Protein AF-A0A939JP64-F1 (afdb_monomer_lite)

Organism: NCBI:txid163361

Sequence (101 aa):
DDEWKQRVKDSIPELPDERRKRYIEELGLPAYDAKVLTLTKEMSDFFEAAVEKGADAKLASNWLMGEVSAYLNAQQKELADVELTPEGLAGLVKLIEKGTI

Radius of gyration: 15.61 Å; chains: 1; bounding box: 29×26×50 Å

Foldseek 3Di:
DVVVVVVVVVPDPQALVNQLVCCCPVLVDDSVLSNVCSPDPVSVVLLVLLVVLPARSHLLSCCCVPVVVVVCVVVVHDPVRDPDHSNNSNVVRVCVVVVVD

Structure (mmCIF, N/CA/C/O backbone):
data_AF-A0A939JP64-F1
#
_entry.id   AF-A0A939JP64-F1
#
loop_
_atom_site.group_PDB
_atom_site.id
_atom_site.type_symbol
_atom_site.label_atom_id
_atom_site.label_alt_id
_atom_site.label_comp_id
_atom_site.label_asym_id
_atom_site.label_entity_id
_atom_site.label_seq_id
_atom_site.pdbx_PDB_ins_code
_atom_site.Cartn_x
_atom_site.Cartn_y
_atom_site.Cartn_z
_atom_site.occupancy
_atom_site.B_iso_or_equiv
_atom_site.auth_seq_id
_atom_site.auth_comp_id
_atom_site.auth_asym_id
_atom_site.auth_atom_id
_atom_site.pdbx_PDB_model_num
ATOM 1 N N . ASP A 1 1 ? 11.934 -15.231 -35.485 1.00 60.03 1 ASP A N 1
ATOM 2 C CA . ASP A 1 1 ? 11.892 -15.285 -34.006 1.00 60.03 1 ASP A CA 1
ATOM 3 C C . ASP A 1 1 ? 11.407 -13.989 -33.361 1.00 60.03 1 ASP A C 1
ATOM 5 O O . ASP A 1 1 ? 12.076 -13.431 -32.494 1.00 60.03 1 ASP A O 1
ATOM 9 N N . ASP A 1 2 ? 10.212 -13.531 -33.738 1.00 70.19 2 ASP A N 1
ATOM 10 C CA . ASP A 1 2 ? 9.542 -12.397 -33.082 1.00 70.19 2 ASP A CA 1
ATOM 11 C C . ASP A 1 2 ? 8.447 -12.866 -32.112 1.00 70.19 2 ASP A C 1
ATOM 13 O O . ASP A 1 2 ? 8.269 -12.262 -31.060 1.00 70.19 2 ASP A O 1
ATOM 17 N N . GLU A 1 3 ? 7.823 -14.024 -32.363 1.00 72.12 3 GLU A N 1
ATOM 18 C CA . GLU A 1 3 ? 6.845 -14.632 -31.445 1.00 72.12 3 GLU A CA 1
ATOM 19 C C . GLU A 1 3 ? 7.438 -14.971 -30.068 1.00 72.12 3 GLU A C 1
ATOM 21 O O . GLU A 1 3 ? 6.780 -14.801 -29.045 1.00 72.12 3 GLU A O 1
ATOM 26 N N . TRP A 1 4 ? 8.701 -15.411 -30.000 1.00 75.94 4 TRP A N 1
ATOM 27 C CA . TRP A 1 4 ? 9.364 -15.661 -28.714 1.00 75.94 4 TRP A CA 1
ATOM 28 C C . TRP A 1 4 ? 9.618 -14.359 -27.941 1.00 75.94 4 TRP A C 1
ATOM 30 O O . TRP A 1 4 ? 9.387 -14.319 -26.735 1.00 75.94 4 TRP A O 1
ATOM 40 N N . LYS A 1 5 ? 10.002 -13.275 -28.630 1.00 72.56 5 LYS A N 1
ATOM 41 C CA . LYS A 1 5 ? 10.195 -11.952 -28.012 1.00 72.56 5 LYS A CA 1
ATOM 42 C C . LYS A 1 5 ? 8.876 -11.361 -27.516 1.00 72.56 5 LYS A C 1
ATOM 44 O O . LYS A 1 5 ? 8.865 -10.740 -26.458 1.00 72.56 5 LYS A O 1
ATOM 49 N N . GLN A 1 6 ? 7.787 -11.569 -28.258 1.00 74.00 6 GLN A N 1
ATOM 50 C CA . GLN A 1 6 ? 6.454 -11.111 -27.876 1.00 74.00 6 GLN A CA 1
ATOM 51 C C . GLN A 1 6 ? 5.982 -11.817 -26.597 1.00 74.00 6 GLN A C 1
ATOM 53 O O . GLN A 1 6 ? 5.678 -11.150 -25.619 1.00 74.00 6 GLN A O 1
ATOM 58 N N . ARG A 1 7 ? 6.078 -13.154 -26.538 1.00 75.50 7 ARG A N 1
ATOM 59 C CA . ARG A 1 7 ? 5.704 -13.928 -25.338 1.00 75.50 7 ARG A CA 1
ATOM 60 C C . ARG A 1 7 ? 6.501 -13.546 -24.092 1.00 75.50 7 ARG A C 1
ATOM 62 O O . ARG A 1 7 ? 5.949 -13.536 -23.000 1.00 75.50 7 ARG A O 1
ATOM 69 N N . VAL A 1 8 ? 7.795 -13.251 -24.241 1.00 74.38 8 VAL A N 1
ATOM 70 C CA . VAL A 1 8 ? 8.622 -12.795 -23.113 1.00 74.38 8 VAL A CA 1
ATOM 71 C C . VAL A 1 8 ? 8.162 -11.418 -22.640 1.00 74.38 8 VAL A C 1
ATOM 73 O O . VAL A 1 8 ? 8.022 -11.225 -21.438 1.00 74.38 8 VAL A O 1
ATOM 76 N N . LYS A 1 9 ? 7.858 -10.484 -23.552 1.00 68.75 9 LYS A N 1
ATOM 77 C CA . LYS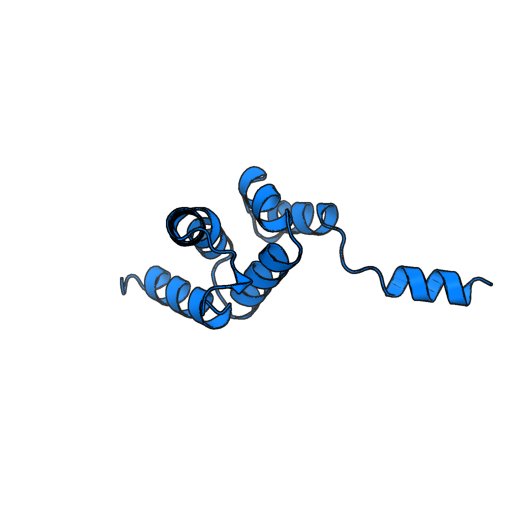 A 1 9 ? 7.304 -9.172 -23.182 1.00 68.75 9 LYS A CA 1
ATOM 78 C C . LYS A 1 9 ? 5.952 -9.285 -22.481 1.00 68.75 9 LYS A C 1
ATOM 80 O O . LYS A 1 9 ? 5.771 -8.646 -21.456 1.00 68.75 9 LYS A O 1
ATOM 85 N N . ASP A 1 10 ? 5.063 -10.141 -22.977 1.00 74.19 10 ASP A N 1
ATOM 86 C CA . ASP A 1 10 ? 3.733 -10.351 -22.392 1.00 74.19 10 ASP A CA 1
ATOM 87 C C . ASP A 1 10 ? 3.796 -11.042 -21.015 1.00 74.19 10 ASP A C 1
ATOM 89 O O . ASP A 1 10 ? 2.841 -10.992 -20.246 1.00 74.19 10 ASP A O 1
ATOM 93 N N . SER A 1 11 ? 4.924 -11.685 -20.686 1.00 72.88 11 SER A N 1
ATOM 94 C CA . SER A 1 11 ? 5.157 -12.307 -19.375 1.00 72.88 11 SER A CA 1
ATOM 95 C C . SER A 1 11 ? 5.737 -11.359 -18.323 1.00 72.88 11 SER A C 1
ATOM 97 O O . SER A 1 11 ? 5.840 -11.749 -17.160 1.00 72.88 11 SER A O 1
ATOM 99 N N . ILE A 1 12 ? 6.143 -10.143 -18.713 1.00 72.69 12 ILE A N 1
ATOM 100 C CA . ILE A 1 12 ? 6.682 -9.148 -17.784 1.00 72.69 12 ILE A CA 1
ATOM 101 C C . ILE A 1 12 ? 5.491 -8.460 -17.104 1.00 72.69 12 ILE A C 1
ATOM 103 O O . ILE A 1 12 ? 4.734 -7.764 -17.781 1.00 72.69 12 ILE A O 1
ATOM 107 N N . PRO A 1 13 ? 5.289 -8.657 -15.787 1.00 76.25 13 PRO A N 1
ATOM 108 C CA . PRO A 1 13 ? 4.282 -7.906 -15.051 1.00 76.25 13 PRO A CA 1
ATOM 109 C C . PRO A 1 13 ? 4.644 -6.417 -15.042 1.00 76.25 13 PRO A C 1
ATOM 111 O O . PRO A 1 13 ? 5.794 -6.055 -15.290 1.00 76.25 13 PRO A O 1
ATOM 114 N N . GLU A 1 14 ? 3.667 -5.569 -14.715 1.00 83.31 14 GLU A N 1
ATOM 115 C CA . GLU A 1 14 ? 3.871 -4.123 -14.568 1.00 83.31 14 GLU A CA 1
ATOM 116 C C . GLU A 1 14 ? 5.137 -3.825 -13.750 1.00 83.31 14 GLU A C 1
ATOM 118 O O . GLU A 1 14 ? 5.337 -4.376 -12.659 1.00 83.31 14 GLU A O 1
ATOM 123 N N . LEU A 1 15 ? 6.017 -2.983 -14.296 1.00 87.62 15 LEU A N 1
ATOM 124 C CA . LEU A 1 15 ? 7.298 -2.698 -13.662 1.00 87.62 15 LEU A CA 1
ATOM 125 C C . LEU A 1 15 ? 7.097 -1.854 -12.392 1.00 87.62 15 LEU A C 1
ATOM 127 O O . LEU A 1 15 ? 6.157 -1.059 -12.319 1.00 87.62 15 LEU A O 1
ATOM 131 N N . PRO A 1 16 ? 8.011 -1.930 -11.404 1.00 87.69 16 PRO A N 1
ATOM 132 C CA . PRO A 1 16 ? 7.886 -1.159 -10.166 1.00 87.69 16 PRO A CA 1
ATOM 133 C C . PRO A 1 16 ? 7.721 0.351 -10.385 1.00 87.69 16 PRO A C 1
ATOM 135 O O . PRO A 1 16 ? 6.978 1.005 -9.659 1.00 87.69 16 PRO A O 1
ATOM 138 N N . ASP A 1 17 ? 8.385 0.915 -11.397 1.00 90.44 17 ASP A N 1
ATOM 139 C CA . ASP A 1 17 ? 8.277 2.342 -11.714 1.00 90.44 17 ASP A CA 1
ATOM 140 C C . ASP A 1 17 ? 6.937 2.715 -12.358 1.00 90.44 17 ASP A C 1
ATOM 142 O O . ASP A 1 17 ? 6.424 3.805 -12.098 1.00 90.44 17 ASP A O 1
ATOM 146 N N . GLU A 1 18 ? 6.347 1.810 -13.142 1.00 93.62 18 GLU A N 1
ATOM 147 C CA . GLU A 1 18 ? 5.006 1.982 -13.710 1.00 93.62 18 GLU A CA 1
ATOM 148 C C . GLU A 1 18 ? 3.958 1.944 -12.595 1.00 93.62 18 GLU A C 1
ATOM 150 O O . GLU A 1 18 ? 3.178 2.890 -12.463 1.00 93.62 18 GLU A O 1
ATOM 155 N N . ARG A 1 19 ? 4.052 0.954 -11.694 1.00 94.56 19 ARG A N 1
ATOM 156 C CA . ARG A 1 19 ? 3.211 0.875 -10.490 1.00 94.56 19 ARG A CA 1
ATOM 157 C C . ARG A 1 19 ? 3.317 2.130 -9.639 1.00 94.56 19 ARG A C 1
ATOM 159 O O . ARG A 1 19 ? 2.312 2.722 -9.262 1.00 94.56 19 ARG A O 1
ATOM 166 N N . ARG A 1 20 ? 4.543 2.586 -9.367 1.00 95.56 20 ARG A N 1
ATOM 167 C CA . ARG A 1 20 ? 4.799 3.789 -8.562 1.00 95.56 20 ARG A CA 1
ATOM 168 C C . ARG A 1 20 ? 4.128 5.013 -9.177 1.00 95.56 20 ARG A C 1
ATOM 170 O O . ARG A 1 20 ? 3.532 5.809 -8.456 1.00 95.56 20 ARG A O 1
ATOM 177 N N . LYS A 1 21 ? 4.222 5.163 -10.501 1.00 96.75 21 LYS A N 1
ATOM 178 C CA . LYS A 1 21 ? 3.577 6.254 -11.232 1.00 96.75 21 LYS A CA 1
ATOM 179 C C . LYS A 1 21 ? 2.055 6.166 -11.114 1.00 96.75 21 LYS A C 1
ATOM 181 O O . LYS A 1 21 ? 1.435 7.154 -10.729 1.00 96.75 21 LYS A O 1
ATOM 186 N N . ARG A 1 22 ? 1.475 4.984 -11.338 1.00 97.12 22 ARG A N 1
ATOM 187 C CA . ARG A 1 22 ? 0.037 4.732 -11.173 1.00 97.12 22 ARG A CA 1
ATOM 188 C C . ARG A 1 22 ? -0.450 5.041 -9.756 1.00 97.12 22 ARG A C 1
ATOM 190 O O . ARG A 1 22 ? -1.472 5.694 -9.585 1.00 97.12 22 ARG A O 1
ATOM 197 N N . TYR A 1 23 ? 0.299 4.651 -8.730 1.00 97.31 23 TYR A N 1
ATOM 198 C CA . TYR A 1 23 ? -0.061 4.922 -7.335 1.00 97.31 23 TYR A CA 1
ATOM 199 C C . TYR A 1 23 ? -0.134 6.425 -7.032 1.00 97.31 23 TYR A C 1
ATOM 201 O O . TYR A 1 23 ? -0.966 6.864 -6.243 1.00 97.31 23 TYR A O 1
ATOM 209 N N . ILE A 1 24 ? 0.719 7.231 -7.662 1.00 97.62 24 ILE A N 1
ATOM 210 C CA . ILE A 1 24 ? 0.699 8.687 -7.493 1.00 97.62 24 ILE A CA 1
ATOM 211 C C . ILE A 1 24 ? -0.438 9.305 -8.312 1.00 97.62 24 ILE A C 1
ATOM 213 O O . ILE A 1 24 ? -1.208 10.106 -7.789 1.00 97.62 24 ILE A O 1
ATOM 217 N N . GLU A 1 25 ? -0.533 8.954 -9.595 1.00 97.38 25 GLU A N 1
ATOM 218 C CA . GLU A 1 25 ? -1.427 9.620 -10.549 1.00 97.38 25 GLU A CA 1
ATOM 219 C C . GLU A 1 25 ? -2.886 9.172 -10.411 1.00 97.38 25 GLU A C 1
ATOM 221 O O . GLU A 1 25 ? -3.786 10.008 -10.461 1.00 97.38 25 GLU A O 1
ATOM 226 N N . GLU A 1 26 ? -3.124 7.875 -10.214 1.00 96.50 26 GLU A N 1
ATOM 227 C CA . GLU A 1 26 ? -4.470 7.296 -10.154 1.00 96.50 26 GLU A CA 1
ATOM 228 C C . GLU A 1 26 ? -4.973 7.143 -8.717 1.00 96.50 26 GLU A C 1
ATOM 230 O O . GLU A 1 26 ? -6.147 7.393 -8.451 1.00 96.50 26 GLU A O 1
ATOM 235 N N . LEU A 1 27 ? -4.095 6.764 -7.779 1.00 96.19 27 LEU A N 1
ATOM 236 C CA . LEU A 1 27 ? -4.475 6.549 -6.374 1.00 96.19 27 LEU A CA 1
ATOM 237 C C . LEU A 1 27 ? -4.203 7.766 -5.476 1.00 96.19 27 LEU A C 1
ATOM 239 O O . LEU A 1 27 ? -4.572 7.761 -4.301 1.00 96.19 27 LEU A O 1
ATOM 243 N N . GLY A 1 28 ? -3.569 8.817 -6.008 1.00 96.19 28 GLY A N 1
ATOM 244 C CA . GLY A 1 28 ? -3.311 10.060 -5.279 1.00 96.19 28 GLY A CA 1
ATOM 245 C C . GLY A 1 28 ? -2.340 9.910 -4.104 1.00 96.19 28 GLY A C 1
ATOM 246 O O . GLY A 1 28 ? -2.374 10.728 -3.177 1.00 96.19 28 GLY A O 1
ATOM 247 N N . LEU A 1 29 ? -1.499 8.869 -4.101 1.00 97.31 29 LEU A N 1
ATOM 248 C CA . LEU A 1 29 ? -0.542 8.644 -3.023 1.00 97.31 29 LEU A CA 1
ATOM 249 C C . LEU A 1 29 ? 0.632 9.632 -3.091 1.00 97.31 29 LEU A C 1
ATOM 251 O O . LEU A 1 29 ? 1.104 9.976 -4.180 1.00 97.31 29 LEU A O 1
ATOM 255 N N . PRO A 1 30 ? 1.178 10.057 -1.937 1.00 96.38 30 PRO A N 1
ATOM 256 C CA . PRO A 1 30 ? 2.449 10.764 -1.901 1.00 96.38 30 PRO A CA 1
ATOM 257 C C . PRO A 1 30 ? 3.555 9.958 -2.596 1.00 96.38 30 PRO A C 1
ATOM 259 O O . PRO A 1 30 ? 3.631 8.737 -2.470 1.00 96.38 30 PRO A O 1
ATOM 262 N N . ALA A 1 31 ? 4.477 10.646 -3.273 1.00 95.19 31 ALA A N 1
ATOM 263 C CA . ALA A 1 31 ? 5.573 9.984 -3.986 1.00 95.19 31 ALA A CA 1
ATOM 264 C C . ALA A 1 31 ? 6.460 9.116 -3.074 1.00 95.19 31 ALA A C 1
ATOM 266 O O . ALA A 1 31 ? 7.037 8.129 -3.530 1.00 95.19 31 ALA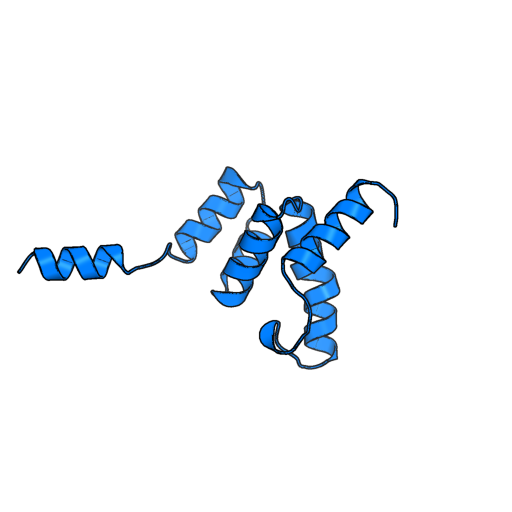 A O 1
ATOM 267 N N . TYR A 1 32 ? 6.573 9.478 -1.792 1.00 93.81 32 TYR A N 1
ATOM 268 C CA . TYR A 1 32 ? 7.286 8.685 -0.795 1.00 93.81 32 TYR A CA 1
ATOM 269 C C . TYR A 1 32 ? 6.576 7.354 -0.524 1.00 93.81 32 TYR A C 1
ATOM 271 O O . TYR A 1 32 ? 7.185 6.300 -0.687 1.00 93.81 32 TYR A O 1
ATOM 279 N N . ASP A 1 33 ? 5.287 7.401 -0.199 1.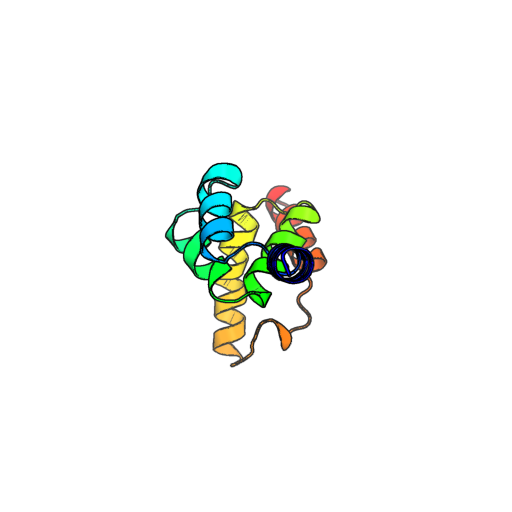00 94.69 33 ASP A N 1
ATOM 280 C CA . ASP A 1 33 ? 4.440 6.233 0.049 1.00 94.69 33 ASP A CA 1
ATOM 281 C C . ASP A 1 33 ? 4.429 5.288 -1.150 1.00 94.69 33 ASP A C 1
ATOM 283 O O . ASP A 1 33 ? 4.768 4.111 -1.027 1.00 94.69 33 ASP A O 1
ATOM 287 N N . ALA A 1 34 ? 4.150 5.829 -2.340 1.00 96.00 34 ALA A N 1
ATOM 288 C CA . ALA A 1 34 ? 4.178 5.068 -3.580 1.00 96.00 34 ALA A CA 1
ATOM 289 C C . ALA A 1 34 ? 5.543 4.411 -3.802 1.00 96.00 34 ALA A C 1
ATOM 291 O O . ALA A 1 34 ? 5.621 3.281 -4.283 1.00 96.00 34 ALA A O 1
ATOM 292 N N . LYS A 1 35 ? 6.635 5.092 -3.427 1.00 94.56 35 LYS A N 1
ATOM 293 C CA . LYS A 1 35 ? 7.978 4.528 -3.526 1.00 94.56 35 LYS A CA 1
ATOM 294 C C . LYS A 1 35 ? 8.201 3.368 -2.571 1.00 94.56 35 LYS A C 1
ATOM 296 O O . LYS A 1 35 ? 8.840 2.411 -2.996 1.00 94.56 35 LYS A O 1
ATOM 301 N N . VAL A 1 36 ? 7.732 3.457 -1.330 1.00 91.88 36 VAL A N 1
ATOM 302 C CA . VAL A 1 36 ? 7.937 2.392 -0.345 1.00 91.88 36 VAL A CA 1
ATOM 303 C C . VAL A 1 36 ? 7.062 1.180 -0.655 1.00 91.88 36 VAL A C 1
ATOM 305 O O . VAL A 1 36 ? 7.573 0.063 -0.685 1.00 91.88 36 VAL A O 1
ATOM 308 N N . LEU A 1 37 ? 5.788 1.393 -0.995 1.00 94.06 37 LEU A N 1
ATOM 309 C CA . LEU A 1 37 ? 4.860 0.316 -1.357 1.00 94.06 37 LEU A CA 1
ATOM 310 C C . LEU A 1 37 ? 5.300 -0.475 -2.600 1.00 94.06 37 LEU A C 1
ATOM 312 O O . LEU A 1 37 ? 4.891 -1.617 -2.770 1.00 94.06 37 LEU A O 1
ATOM 316 N N . THR A 1 38 ? 6.146 0.109 -3.453 1.00 94.25 38 THR A N 1
ATOM 317 C CA . THR A 1 38 ? 6.687 -0.529 -4.667 1.00 94.25 38 THR A CA 1
ATOM 318 C C . THR A 1 38 ? 8.133 -1.016 -4.519 1.00 94.25 38 THR A C 1
ATOM 320 O O . THR A 1 38 ? 8.767 -1.354 -5.518 1.00 94.25 38 THR A O 1
ATOM 323 N N . LEU A 1 39 ? 8.687 -1.065 -3.297 1.00 89.75 39 LEU A N 1
ATOM 324 C CA . LEU A 1 39 ? 10.040 -1.600 -3.065 1.00 89.75 39 LEU A CA 1
ATOM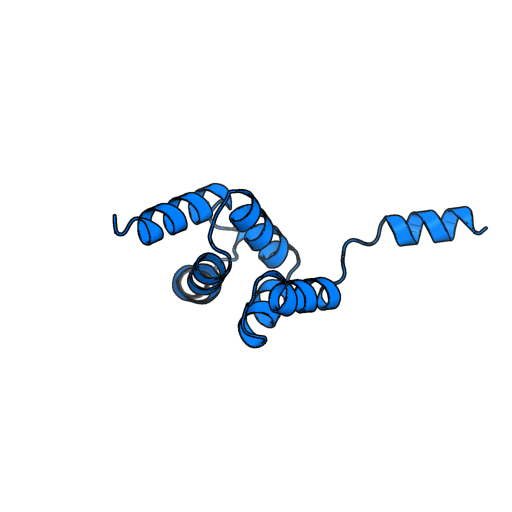 325 C C . LEU A 1 39 ? 10.132 -3.109 -3.295 1.00 89.75 39 LEU A C 1
ATOM 327 O O . LEU A 1 39 ? 11.158 -3.588 -3.774 1.00 89.75 39 LEU A O 1
ATOM 331 N N . THR A 1 40 ? 9.079 -3.846 -2.948 1.00 88.50 40 THR A N 1
ATOM 332 C CA . THR A 1 40 ? 8.987 -5.291 -3.158 1.00 88.50 40 THR A CA 1
ATOM 333 C C . THR A 1 40 ? 7.687 -5.621 -3.873 1.00 88.50 40 THR A C 1
ATOM 335 O O . THR A 1 40 ? 6.679 -4.919 -3.732 1.00 88.50 40 THR A O 1
ATOM 338 N N . LYS A 1 41 ? 7.705 -6.691 -4.671 1.00 88.50 41 LYS A N 1
ATOM 339 C CA . LYS A 1 41 ? 6.517 -7.136 -5.405 1.00 88.50 41 LYS A CA 1
ATOM 340 C C . LYS A 1 41 ? 5.424 -7.566 -4.431 1.00 88.50 41 LYS A C 1
ATOM 342 O O . LYS A 1 41 ? 4.262 -7.257 -4.642 1.00 88.50 41 LYS A O 1
ATOM 347 N N . GLU A 1 42 ? 5.817 -8.225 -3.350 1.00 89.25 42 GLU A N 1
ATOM 348 C CA . GLU A 1 42 ? 4.947 -8.745 -2.306 1.00 89.25 42 GLU A CA 1
ATOM 349 C C . GLU A 1 42 ? 4.175 -7.619 -1.609 1.00 89.25 42 GLU A C 1
ATOM 351 O O . GLU A 1 42 ? 2.959 -7.713 -1.479 1.00 89.25 42 GLU A O 1
ATOM 356 N N . MET A 1 43 ? 4.851 -6.528 -1.222 1.00 91.12 43 MET A N 1
ATOM 357 C CA . MET A 1 43 ? 4.196 -5.364 -0.609 1.00 91.12 43 MET A CA 1
ATOM 358 C C . MET A 1 43 ? 3.234 -4.686 -1.590 1.00 91.12 43 MET A C 1
ATOM 360 O O . MET A 1 43 ? 2.109 -4.338 -1.234 1.00 91.12 43 MET A O 1
ATOM 364 N N . SER A 1 44 ? 3.672 -4.531 -2.839 1.00 93.81 44 SER A N 1
ATOM 365 C CA . SER A 1 44 ? 2.883 -3.898 -3.891 1.00 93.81 44 SER A CA 1
ATOM 366 C C . SER A 1 44 ? 1.619 -4.702 -4.201 1.00 93.81 44 SER A C 1
ATOM 368 O O . SER A 1 44 ? 0.532 -4.134 -4.206 1.00 93.81 44 SER A O 1
ATOM 370 N N . ASP A 1 45 ? 1.746 -6.018 -4.382 1.00 94.00 45 ASP A N 1
ATOM 371 C CA . ASP A 1 45 ? 0.618 -6.917 -4.636 1.00 94.00 45 ASP A CA 1
ATOM 372 C C . ASP A 1 45 ? -0.339 -6.972 -3.438 1.00 94.00 45 ASP A C 1
ATOM 374 O O . ASP A 1 45 ? -1.554 -6.985 -3.619 1.00 94.00 45 ASP A O 1
ATOM 378 N N . PHE A 1 46 ? 0.190 -6.971 -2.209 1.00 95.31 46 PHE A N 1
ATOM 379 C CA . PHE A 1 46 ? -0.624 -6.951 -0.996 1.00 95.31 46 PHE A CA 1
ATOM 380 C C . PHE A 1 46 ? -1.472 -5.678 -0.902 1.00 95.31 46 PHE A C 1
ATOM 382 O O . PHE A 1 46 ? -2.672 -5.742 -0.622 1.00 95.31 46 PHE A O 1
ATOM 389 N N . PHE A 1 47 ? -0.852 -4.521 -1.144 1.00 96.50 47 PHE A N 1
ATOM 390 C CA . PHE A 1 47 ? -1.534 -3.232 -1.148 1.00 96.50 47 PHE A CA 1
ATOM 391 C C . PHE A 1 47 ? -2.630 -3.178 -2.218 1.00 96.50 47 PHE A C 1
ATOM 393 O O . PHE A 1 47 ? -3.767 -2.829 -1.899 1.00 96.50 47 PHE A O 1
ATOM 400 N N . GLU A 1 48 ? -2.323 -3.567 -3.458 1.00 96.31 48 GLU A N 1
ATOM 401 C CA . GLU A 1 48 ? -3.314 -3.582 -4.541 1.00 96.31 48 GLU A CA 1
ATOM 402 C C . GLU A 1 48 ? -4.473 -4.518 -4.225 1.00 96.31 48 GLU A C 1
ATOM 404 O O . GLU A 1 48 ? -5.627 -4.112 -4.342 1.00 96.31 48 GLU A O 1
ATOM 409 N N . ALA A 1 49 ? -4.188 -5.720 -3.719 1.00 97.00 49 ALA A N 1
ATOM 410 C CA . ALA A 1 49 ? -5.225 -6.652 -3.305 1.00 97.00 49 ALA A CA 1
ATOM 411 C C . ALA A 1 49 ? -6.123 -6.054 -2.209 1.00 97.00 49 ALA A C 1
ATOM 413 O O . ALA A 1 49 ? -7.337 -6.232 -2.249 1.00 97.00 49 ALA A O 1
ATOM 414 N N . ALA A 1 50 ? -5.579 -5.306 -1.244 1.00 97.31 50 ALA A N 1
ATOM 415 C CA . ALA A 1 50 ? -6.396 -4.655 -0.219 1.00 97.31 50 ALA A CA 1
ATOM 416 C C . ALA A 1 50 ? -7.304 -3.565 -0.823 1.00 97.31 50 ALA A C 1
ATOM 418 O O . ALA A 1 50 ? -8.493 -3.489 -0.491 1.00 97.31 50 ALA A O 1
ATOM 419 N N . VAL A 1 51 ? -6.775 -2.760 -1.750 1.00 97.06 51 VAL A N 1
ATOM 420 C CA . VAL A 1 51 ? -7.537 -1.727 -2.472 1.00 97.06 51 VAL A CA 1
ATOM 421 C C . VAL A 1 51 ? -8.636 -2.351 -3.338 1.00 97.06 51 VAL A C 1
ATOM 423 O O . VAL A 1 51 ? -9.779 -1.900 -3.287 1.00 97.06 51 VAL A O 1
ATOM 426 N N . GLU A 1 52 ? -8.358 -3.447 -4.048 1.00 96.75 52 GLU A N 1
ATOM 427 C CA . GLU A 1 52 ? -9.352 -4.202 -4.828 1.00 96.75 52 GLU A CA 1
ATOM 428 C C . GLU A 1 52 ? -10.494 -4.751 -3.961 1.00 96.75 52 GLU A C 1
ATOM 430 O O . GLU A 1 52 ? -11.646 -4.825 -4.395 1.00 96.75 52 GLU A O 1
ATOM 435 N N . LYS A 1 53 ? -10.211 -5.100 -2.700 1.00 96.75 53 LYS A N 1
ATOM 436 C CA . LYS A 1 53 ? -11.236 -5.510 -1.722 1.00 96.75 53 LYS A CA 1
ATOM 437 C C . LYS A 1 53 ? -12.010 -4.321 -1.146 1.00 96.75 53 LYS A C 1
ATOM 439 O O . LYS A 1 53 ? -12.913 -4.518 -0.325 1.00 96.75 53 LYS A O 1
ATOM 444 N N . GLY A 1 54 ? -11.720 -3.103 -1.594 1.00 94.81 54 GLY A N 1
ATOM 445 C CA . GLY A 1 54 ? -12.426 -1.870 -1.267 1.00 94.81 54 GLY A CA 1
ATOM 446 C C . GLY A 1 54 ? -11.860 -1.126 -0.064 1.00 94.81 54 GLY A C 1
ATOM 447 O O . GLY A 1 54 ? -12.631 -0.463 0.623 1.00 94.81 54 GLY A O 1
ATOM 448 N N . ALA A 1 55 ? -10.573 -1.289 0.247 1.00 96.69 55 ALA A N 1
ATOM 449 C CA . ALA A 1 55 ? -9.882 -0.369 1.144 1.00 96.69 55 ALA A CA 1
ATOM 450 C C . ALA A 1 55 ? -9.658 0.976 0.437 1.00 96.69 55 ALA A C 1
ATOM 452 O O . ALA A 1 55 ? -9.282 0.991 -0.736 1.00 96.69 55 ALA A O 1
ATOM 453 N N . ASP A 1 56 ? -9.812 2.097 1.142 1.00 96.00 56 ASP A N 1
ATOM 454 C CA . ASP A 1 56 ? -9.284 3.368 0.645 1.00 96.00 56 ASP A CA 1
ATOM 455 C C . ASP A 1 56 ? -7.759 3.293 0.515 1.00 96.00 56 ASP A C 1
ATOM 457 O O . ASP A 1 56 ? -7.054 2.887 1.443 1.00 96.00 56 ASP A O 1
ATOM 461 N N . ALA A 1 57 ? -7.251 3.690 -0.652 1.00 96.50 57 ALA A N 1
ATOM 462 C CA . ALA A 1 57 ? -5.839 3.574 -0.995 1.00 96.50 57 ALA A CA 1
ATOM 463 C C . ALA A 1 57 ? -4.945 4.380 -0.046 1.00 96.50 57 ALA A C 1
ATOM 465 O O . ALA A 1 57 ? -3.870 3.921 0.341 1.00 96.50 57 ALA A O 1
ATOM 466 N N . LYS A 1 58 ? -5.386 5.569 0.373 1.00 95.31 58 LYS A N 1
ATOM 467 C CA . LYS A 1 58 ? -4.594 6.437 1.244 1.00 95.31 58 LYS A CA 1
ATOM 468 C C . LYS A 1 58 ? -4.538 5.893 2.668 1.00 95.31 58 LYS A C 1
ATOM 470 O O . LYS A 1 58 ? -3.467 5.867 3.269 1.00 95.31 58 LYS A O 1
ATOM 475 N N . LEU A 1 59 ? -5.663 5.431 3.204 1.00 95.50 59 LEU A N 1
ATOM 476 C CA . LEU A 1 59 ? -5.719 4.798 4.518 1.00 95.50 59 LEU A CA 1
ATOM 477 C C . LEU A 1 59 ? -4.950 3.477 4.537 1.00 95.50 59 LEU A C 1
ATOM 479 O O . LEU A 1 59 ? -4.175 3.256 5.463 1.00 95.50 59 LEU A O 1
ATOM 483 N N . ALA A 1 60 ? -5.096 2.639 3.510 1.00 96.75 60 ALA A N 1
ATOM 484 C CA . ALA A 1 60 ? -4.323 1.407 3.387 1.00 96.75 60 ALA A CA 1
ATOM 485 C C . ALA A 1 60 ? -2.811 1.687 3.327 1.00 96.75 60 ALA A C 1
ATOM 487 O O . ALA A 1 60 ? -2.050 1.035 4.041 1.00 96.75 60 ALA A O 1
ATOM 488 N N . SER A 1 61 ? -2.382 2.693 2.549 1.00 96.62 61 SER A N 1
ATOM 489 C CA . SER A 1 61 ? -0.984 3.151 2.506 1.00 96.62 61 SER A CA 1
ATOM 490 C C . SER A 1 61 ? -0.487 3.555 3.893 1.00 96.62 61 SER A C 1
ATOM 492 O O . SER A 1 61 ? 0.524 3.037 4.363 1.00 96.62 61 SER A O 1
ATOM 494 N N . ASN A 1 62 ? -1.231 4.419 4.590 1.00 94.62 62 ASN A N 1
ATOM 495 C CA . ASN A 1 62 ? -0.856 4.892 5.922 1.00 94.62 62 ASN A CA 1
ATOM 496 C C . ASN A 1 62 ? -0.699 3.740 6.923 1.00 94.62 62 ASN A C 1
ATOM 498 O O . ASN A 1 62 ? 0.291 3.707 7.646 1.00 94.62 62 ASN A O 1
ATOM 502 N N . TRP A 1 63 ? -1.629 2.781 6.926 1.00 94.44 63 TRP A N 1
ATOM 503 C CA . TRP A 1 63 ? -1.581 1.621 7.822 1.00 94.44 63 TRP A CA 1
ATOM 504 C C . TRP A 1 63 ? -0.401 0.696 7.538 1.00 94.44 63 TRP A C 1
ATOM 506 O O . TRP A 1 63 ? 0.263 0.219 8.461 1.00 94.44 63 TRP A O 1
ATOM 516 N N . LEU A 1 64 ? -0.120 0.441 6.257 1.00 93.06 64 LEU A N 1
ATOM 517 C CA . LEU A 1 64 ? 1.030 -0.367 5.859 1.00 93.06 64 LEU A CA 1
ATOM 518 C C . LEU A 1 64 ? 2.342 0.304 6.274 1.00 93.06 64 LEU A C 1
ATOM 520 O O . LEU A 1 64 ? 3.229 -0.344 6.833 1.00 93.06 64 LEU A O 1
ATOM 524 N N . MET A 1 65 ? 2.443 1.611 6.046 1.00 90.94 65 MET A N 1
ATOM 525 C CA . MET A 1 65 ? 3.629 2.417 6.330 1.00 90.94 65 MET A CA 1
ATOM 526 C C . MET A 1 65 ? 3.844 2.701 7.819 1.00 90.94 65 MET A C 1
ATOM 528 O O . MET A 1 65 ? 4.986 2.854 8.253 1.00 90.94 65 MET A O 1
ATOM 532 N N . GLY A 1 66 ? 2.766 2.787 8.593 1.00 91.06 66 GLY A N 1
ATOM 533 C CA . GLY A 1 66 ? 2.782 3.069 10.020 1.00 91.06 66 GLY A CA 1
ATOM 534 C C . GLY A 1 66 ? 2.786 1.790 10.845 1.00 91.06 66 GLY A C 1
ATOM 535 O O . GLY A 1 66 ? 3.835 1.224 11.151 1.00 91.06 66 GLY A O 1
ATOM 536 N N . GLU A 1 67 ? 1.596 1.351 11.233 1.00 91.31 67 GLU A N 1
ATOM 537 C CA . GLU A 1 67 ? 1.364 0.317 12.236 1.00 91.31 67 GLU A CA 1
ATOM 538 C C . GLU A 1 67 ? 1.895 -1.048 11.800 1.00 91.31 67 GLU A C 1
ATOM 540 O O . GLU A 1 67 ? 2.552 -1.727 12.592 1.00 91.31 67 GLU A O 1
ATOM 545 N N . VAL A 1 68 ? 1.655 -1.448 10.546 1.00 90.56 68 VAL A N 1
ATOM 546 C CA . VAL A 1 68 ? 2.112 -2.752 10.040 1.00 90.56 68 VAL A CA 1
ATOM 547 C C . VAL A 1 68 ? 3.633 -2.777 9.968 1.00 90.56 68 VAL A C 1
ATOM 549 O O . VAL A 1 68 ? 4.251 -3.674 10.537 1.00 90.56 68 VAL A O 1
ATOM 552 N N . SER A 1 69 ? 4.255 -1.767 9.353 1.00 89.75 69 SER A N 1
ATOM 553 C CA . SER A 1 69 ? 5.718 -1.658 9.300 1.00 89.75 69 SER A CA 1
ATOM 554 C C . SER A 1 69 ? 6.344 -1.609 10.698 1.00 89.75 69 SER A C 1
ATOM 556 O O . SER A 1 69 ? 7.352 -2.269 10.948 1.00 89.75 69 SER A O 1
ATOM 558 N N . ALA A 1 70 ? 5.748 -0.876 11.643 1.00 92.19 70 ALA A N 1
ATOM 559 C CA . ALA A 1 70 ? 6.223 -0.827 13.024 1.00 92.19 70 ALA A CA 1
ATOM 560 C C . ALA A 1 70 ? 6.135 -2.197 13.716 1.00 92.19 70 ALA A C 1
ATOM 562 O O . ALA A 1 70 ? 7.086 -2.608 14.384 1.00 92.19 70 ALA A O 1
ATOM 563 N N . TYR A 1 71 ? 5.026 -2.919 13.531 1.00 91.75 71 TYR A N 1
ATOM 564 C CA . TYR A 1 71 ? 4.839 -4.263 14.072 1.00 91.75 71 TYR A CA 1
ATOM 565 C C . TYR A 1 71 ? 5.853 -5.256 13.495 1.00 91.75 71 TYR A C 1
ATOM 567 O O . TYR A 1 71 ? 6.530 -5.951 14.254 1.00 91.75 71 TYR A O 1
ATOM 575 N N . LEU A 1 72 ? 5.998 -5.287 12.169 1.00 90.00 72 LEU A N 1
ATOM 576 C CA . LEU A 1 72 ? 6.941 -6.154 11.462 1.00 90.00 72 LEU A CA 1
ATOM 577 C C . LEU A 1 72 ? 8.378 -5.921 11.941 1.00 90.00 72 LEU A C 1
ATOM 579 O O . LEU A 1 72 ? 9.055 -6.864 12.352 1.00 90.00 72 LEU A O 1
ATOM 583 N N . ASN A 1 73 ? 8.799 -4.656 12.022 1.00 90.75 73 ASN A N 1
ATOM 584 C CA . ASN A 1 73 ? 10.119 -4.286 12.531 1.00 90.75 73 ASN A CA 1
ATOM 585 C C . ASN A 1 73 ? 10.320 -4.699 13.997 1.00 90.75 73 ASN A C 1
ATOM 587 O O . ASN A 1 73 ? 11.368 -5.241 14.348 1.00 90.75 73 ASN A O 1
ATOM 591 N N . ALA A 1 74 ? 9.324 -4.474 14.861 1.00 94.44 74 ALA A N 1
ATOM 592 C CA . ALA A 1 74 ? 9.406 -4.830 16.278 1.00 94.44 74 ALA A CA 1
ATOM 593 C C . ALA A 1 74 ? 9.481 -6.347 16.506 1.00 94.44 74 ALA A C 1
ATOM 595 O O . ALA A 1 74 ? 10.099 -6.794 17.470 1.00 94.44 74 ALA A O 1
ATOM 596 N N . GLN A 1 75 ? 8.843 -7.131 15.636 1.00 93.12 75 GLN A N 1
ATOM 597 C CA . GLN A 1 75 ? 8.847 -8.593 15.698 1.00 93.12 75 GLN A CA 1
ATOM 598 C C . GLN A 1 75 ? 9.954 -9.236 14.850 1.00 93.12 75 GLN A C 1
ATOM 600 O O . GLN A 1 75 ? 10.091 -10.455 14.896 1.00 93.12 75 GLN A O 1
ATOM 605 N N . GLN A 1 76 ? 10.738 -8.440 14.108 1.00 92.31 76 GLN A N 1
ATOM 606 C CA . GLN A 1 76 ? 11.716 -8.905 13.114 1.00 92.31 76 GLN A CA 1
ATOM 607 C C . GLN A 1 76 ? 11.109 -9.917 12.131 1.00 92.31 76 GLN A C 1
ATOM 609 O O . GLN A 1 76 ? 11.654 -10.995 11.905 1.00 92.31 76 GLN A O 1
ATOM 614 N N . LYS A 1 77 ? 9.940 -9.567 11.593 1.00 91.44 77 LYS A N 1
ATOM 615 C CA . LYS A 1 77 ? 9.157 -10.380 10.661 1.00 91.44 77 LYS A CA 1
ATOM 616 C C . LYS A 1 77 ? 8.964 -9.647 9.348 1.00 91.44 77 LYS A C 1
ATOM 618 O O . LYS A 1 77 ? 8.884 -8.423 9.335 1.00 91.44 77 LYS A O 1
ATOM 623 N N . GLU A 1 78 ? 8.794 -10.401 8.276 1.00 87.75 78 GLU A N 1
ATOM 624 C CA . GLU A 1 78 ? 8.329 -9.887 6.994 1.00 87.75 78 GLU A CA 1
ATOM 625 C C . GLU A 1 78 ? 6.805 -10.007 6.880 1.00 87.75 78 GLU A C 1
ATOM 627 O O . GLU A 1 78 ? 6.147 -10.718 7.645 1.00 87.75 78 GLU A O 1
ATOM 632 N N . LEU A 1 79 ? 6.217 -9.332 5.889 1.00 85.88 79 LEU A N 1
ATOM 633 C CA . LEU A 1 79 ? 4.770 -9.387 5.642 1.00 85.88 79 LEU A CA 1
ATOM 634 C C . LEU A 1 79 ? 4.271 -10.820 5.372 1.00 85.88 79 LEU A C 1
ATOM 636 O O . LEU A 1 79 ? 3.137 -11.153 5.698 1.00 85.88 79 LEU A O 1
ATOM 640 N N . ALA A 1 80 ? 5.130 -11.680 4.820 1.00 86.50 80 ALA A N 1
ATOM 641 C CA . ALA A 1 80 ? 4.832 -13.093 4.591 1.00 86.50 80 ALA A CA 1
ATOM 642 C C . ALA A 1 80 ? 4.823 -13.944 5.880 1.00 86.50 80 ALA A C 1
ATOM 644 O O . ALA A 1 80 ? 4.273 -15.043 5.875 1.00 86.50 80 ALA A O 1
ATOM 645 N N . ASP A 1 81 ? 5.407 -13.449 6.977 1.00 88.06 81 ASP A N 1
ATOM 646 C CA . ASP A 1 81 ? 5.523 -14.169 8.256 1.00 88.06 81 ASP A CA 1
ATOM 647 C C . 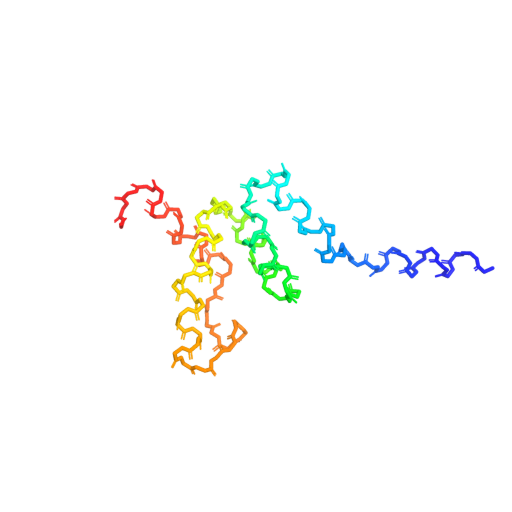ASP A 1 81 ? 4.363 -13.874 9.221 1.00 88.06 81 ASP A C 1
ATOM 649 O O . ASP A 1 81 ? 4.351 -14.336 10.373 1.00 88.06 81 ASP A O 1
ATOM 653 N N . VAL A 1 82 ? 3.405 -13.051 8.792 1.00 88.69 82 VAL A N 1
ATOM 654 C CA . VAL A 1 82 ? 2.243 -12.649 9.585 1.00 88.69 82 VAL A CA 1
ATOM 655 C C . VAL A 1 82 ? 0.951 -13.125 8.936 1.00 88.69 82 VAL A C 1
ATOM 657 O O . VAL A 1 82 ? 0.843 -13.240 7.722 1.00 88.69 82 VAL A O 1
ATOM 660 N N . GLU A 1 83 ? -0.073 -13.360 9.755 1.00 90.38 83 GLU A N 1
ATOM 661 C CA . GLU A 1 83 ? -1.405 -13.784 9.293 1.00 90.38 83 GLU A CA 1
ATOM 662 C C . GLU A 1 83 ? -2.253 -12.615 8.756 1.00 90.38 83 GLU A C 1
ATOM 664 O O . GLU A 1 83 ? -3.468 -12.735 8.589 1.00 90.38 83 GLU A O 1
ATOM 669 N N . LEU A 1 84 ? -1.633 -11.457 8.510 1.00 92.06 84 LEU A N 1
ATOM 670 C CA . LEU A 1 84 ? -2.321 -10.310 7.940 1.00 92.06 84 LEU A CA 1
ATOM 671 C C . LEU A 1 84 ? -2.652 -10.615 6.476 1.00 92.06 84 LEU A C 1
ATOM 673 O O . LEU A 1 84 ? -1.762 -10.864 5.670 1.00 92.06 84 LEU A O 1
ATOM 677 N N . THR A 1 85 ? -3.936 -10.568 6.129 1.00 95.31 85 THR A N 1
ATOM 678 C CA . THR A 1 85 ? -4.416 -10.763 4.756 1.00 95.31 85 THR A CA 1
ATOM 679 C C . THR A 1 85 ? -4.861 -9.437 4.139 1.00 95.31 85 THR A C 1
ATOM 681 O O . THR A 1 85 ? -5.270 -8.530 4.877 1.00 95.31 85 THR A O 1
ATOM 684 N N . PRO A 1 86 ? -4.843 -9.300 2.799 1.00 96.19 86 PRO A N 1
ATOM 685 C CA . PRO A 1 86 ? -5.362 -8.106 2.135 1.00 96.19 86 PRO A CA 1
ATOM 686 C C . PRO A 1 86 ? -6.832 -7.833 2.484 1.00 96.19 86 PRO A C 1
ATOM 688 O O . PRO A 1 86 ? -7.218 -6.691 2.732 1.00 96.19 86 PRO A O 1
ATOM 691 N N . GLU A 1 87 ? -7.652 -8.884 2.591 1.00 96.94 87 GLU A N 1
ATOM 692 C CA . GLU A 1 87 ? -9.040 -8.793 3.053 1.00 96.94 87 GLU A CA 1
ATOM 693 C C . GLU A 1 87 ? -9.146 -8.279 4.490 1.00 96.94 87 GLU A C 1
ATOM 695 O O . GLU A 1 87 ? -10.028 -7.473 4.791 1.00 96.94 87 GLU A O 1
ATOM 700 N N . GLY A 1 88 ? -8.259 -8.742 5.375 1.00 95.44 88 GLY A N 1
ATOM 701 C CA . GLY A 1 88 ? -8.199 -8.303 6.765 1.00 95.44 88 GLY A CA 1
ATOM 702 C C . GLY A 1 88 ? -7.875 -6.816 6.871 1.00 95.44 88 GLY A C 1
ATOM 703 O O . GLY A 1 88 ? -8.585 -6.086 7.565 1.00 95.44 88 GLY A O 1
ATOM 704 N N . LEU A 1 89 ? -6.872 -6.348 6.119 1.00 95.62 89 LEU A N 1
ATOM 705 C CA . LEU A 1 89 ? -6.535 -4.925 6.056 1.00 95.62 89 LEU A CA 1
ATOM 706 C C . LEU A 1 89 ? -7.702 -4.102 5.493 1.00 95.62 89 LEU A C 1
ATOM 708 O O . LEU A 1 89 ? -8.067 -3.082 6.073 1.00 95.62 89 LEU A O 1
ATOM 712 N N . ALA A 1 90 ? -8.336 -4.556 4.411 1.00 96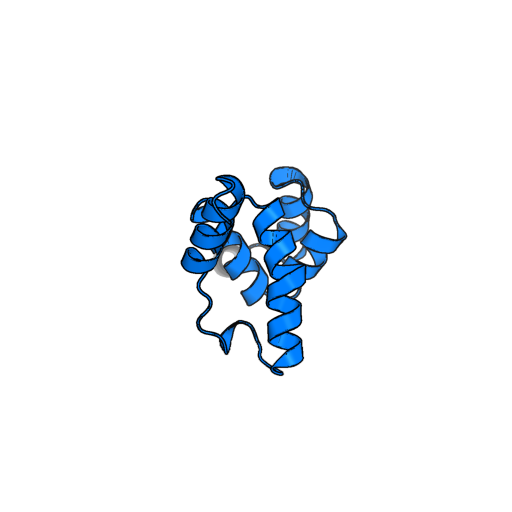.75 90 ALA A N 1
ATOM 713 C CA . ALA A 1 90 ? -9.478 -3.855 3.832 1.00 96.75 90 ALA A CA 1
ATOM 714 C C . ALA A 1 90 ? -10.671 -3.771 4.794 1.00 96.75 90 ALA A C 1
ATOM 716 O O . ALA A 1 90 ? -11.341 -2.741 4.872 1.00 96.75 90 ALA A O 1
ATOM 717 N N . GLY A 1 91 ? -10.933 -4.837 5.554 1.00 95.06 91 GLY A N 1
ATOM 718 C CA . GLY A 1 91 ? -11.942 -4.840 6.609 1.00 95.06 91 GLY A CA 1
ATOM 719 C C . GLY A 1 91 ? -11.632 -3.823 7.707 1.00 95.06 91 GLY A C 1
ATOM 720 O O . GLY A 1 91 ? -12.513 -3.051 8.084 1.00 95.06 91 GLY A O 1
ATOM 721 N N . LEU A 1 92 ? -10.380 -3.784 8.171 1.00 92.12 92 LEU A N 1
ATOM 722 C CA . LEU A 1 92 ? -9.916 -2.829 9.177 1.00 92.12 92 LEU A CA 1
ATOM 723 C C . LEU A 1 92 ? -10.077 -1.381 8.699 1.00 92.12 92 LEU A C 1
ATOM 725 O O . LEU A 1 92 ? -10.697 -0.578 9.393 1.00 92.12 92 LEU A O 1
ATOM 729 N N . VAL A 1 93 ? -9.592 -1.066 7.494 1.00 93.88 93 VAL A N 1
ATOM 730 C CA . VAL A 1 93 ? -9.712 0.273 6.896 1.00 93.88 93 VAL A CA 1
ATOM 731 C C . VAL A 1 93 ? -11.178 0.706 6.827 1.00 93.88 93 VAL A C 1
ATOM 733 O O . VAL A 1 93 ? -11.513 1.796 7.281 1.00 93.88 93 VAL A O 1
ATOM 736 N N . LYS A 1 94 ? -12.084 -0.172 6.382 1.00 93.69 94 LYS A N 1
ATOM 737 C CA . LYS A 1 94 ? -13.526 0.130 6.325 1.00 93.69 94 LYS A CA 1
ATOM 738 C C . LYS A 1 94 ? -14.157 0.398 7.691 1.00 93.69 94 LYS A C 1
ATOM 740 O O . LYS A 1 94 ? -15.130 1.146 7.775 1.00 93.69 94 LYS A O 1
ATOM 745 N N . LEU A 1 95 ? -13.684 -0.251 8.756 1.00 91.81 95 LEU A N 1
ATOM 746 C CA . LEU A 1 95 ? -14.180 0.013 10.113 1.00 91.81 95 LEU A CA 1
ATOM 747 C C . LEU A 1 95 ? -13.746 1.401 10.597 1.00 91.81 95 LEU A C 1
ATOM 749 O O . LEU A 1 95 ? -14.549 2.108 11.210 1.00 91.81 95 LEU A O 1
ATOM 753 N N . ILE A 1 96 ? -12.524 1.807 10.255 1.00 87.94 96 ILE A N 1
ATOM 754 C CA . ILE A 1 96 ? -11.974 3.132 10.564 1.00 87.94 96 ILE A CA 1
ATOM 755 C C . ILE A 1 96 ? -12.717 4.218 9.781 1.00 87.94 96 ILE A C 1
ATOM 757 O O . ILE A 1 96 ? -13.136 5.215 10.359 1.00 87.94 96 ILE A O 1
ATOM 761 N N . GLU A 1 97 ? -12.975 4.006 8.488 1.00 85.94 97 GLU A N 1
ATOM 762 C CA . GLU A 1 97 ? -13.765 4.938 7.666 1.00 85.94 97 GLU A CA 1
ATOM 763 C C . GLU A 1 97 ? -15.170 5.178 8.221 1.00 85.94 97 GLU A C 1
ATOM 765 O O . GLU A 1 97 ? -15.700 6.286 8.157 1.00 85.94 97 GLU A O 1
ATOM 770 N N . LYS A 1 98 ? -15.782 4.138 8.792 1.00 86.62 98 LYS A N 1
ATOM 771 C CA . LYS A 1 98 ? -17.102 4.223 9.427 1.00 86.62 98 LYS A CA 1
ATOM 772 C C . LYS A 1 98 ? -17.066 4.891 10.805 1.00 86.62 98 LYS A C 1
ATOM 774 O O . LYS A 1 98 ? -18.114 4.967 11.444 1.00 86.62 98 LYS A O 1
ATOM 779 N N . GLY A 1 99 ? -15.896 5.316 11.291 1.00 77.38 99 GLY A N 1
ATOM 780 C CA . GLY A 1 99 ? -15.708 5.849 12.643 1.00 77.38 99 GLY A CA 1
ATOM 781 C C . GLY A 1 99 ? -16.096 4.847 13.731 1.00 77.38 99 GLY A C 1
ATOM 782 O O . GLY A 1 99 ? -16.550 5.235 14.804 1.00 77.38 99 GLY A O 1
ATOM 783 N N . THR A 1 100 ? -16.023 3.550 13.418 1.00 66.00 100 THR A N 1
ATOM 784 C CA . THR A 1 100 ? -16.393 2.472 14.347 1.00 66.00 100 THR A CA 1
ATOM 785 C C . THR A 1 100 ? -15.252 2.154 15.320 1.00 66.00 100 THR A C 1
ATOM 787 O O . THR A 1 100 ? -15.489 1.530 16.353 1.00 66.00 100 THR A O 1
ATOM 790 N N . ILE A 1 101 ? -14.033 2.590 14.997 1.00 56.78 101 ILE A N 1
ATOM 791 C CA . ILE A 1 101 ? -12.807 2.478 15.794 1.00 56.78 101 ILE A CA 1
ATOM 792 C C . ILE A 1 101 ? -12.058 3.807 15.679 1.00 56.78 101 ILE A C 1
ATOM 794 O O . ILE A 1 101 ? -12.178 4.432 14.598 1.00 56.78 101 ILE A O 1
#

pLDDT: mean 89.76, std 8.92, range [56.78, 97.62]

Secondary structure (DSSP, 8-state):
--HHHHHHHHTS---HHHHHHHHHHTT---HHHHHHHTSSHHHHHHHHHHHHTT--HHHHHHHIIIIIHHHHHHHT--GGGS---HHHHHHHHHHHHTT--

InterPro domains:
  IPR003789 Aspartyl/glutamyl-tRNA amidotransferase subunit B-like [SSF89095] (14-101)
  IPR017959 Aspartyl/glutamyl-tRNA(Asn/Gln) amidotransferase, subunit B /E [PTHR11659] (2-101)
  IPR018027 Asn/Gln amidotransferase [PF02637] (45-101)
  IPR042114 Aspartyl/glutamyl-tRNA(Asn/Gln) amidotransferase, C-terminal, domain 1 [G3DSA:1.10.150.380] (13-68)